Protein AF-A0AA42R473-F1 (afdb_monomer_lite)

Sequence (183 aa):
MSEVTDLVVIEKQNAMAVFTTKEQLDPIIEAIEKEARSLVPDVSTRKGRDAIASMAHKVARSKTYIDNAGKDLVAELKALPKQIDESRRIVRERLDALKDEVRKPLTDWENAESARKEALQQRLADLRSLADVIDGVGSYLPSVEIQQRIESAKAVALDESWQELAAEAGVAKDTTIQQLEAA

Radius of gyration: 46.79 Å; chains: 1; bounding box: 92×30×109 Å

Foldseek 3Di:
DDPPLAQDDDDLVCLVVCVVDPVNVVVVVVSLVVVLVVDDFDPVDPVRVVVNVVSVVNSVVNVVNNVVSNVVNVVVVVVVVVVVVVVVVVVVVVVVVVVCVVCVVVVVVVVVVVVLVVVLVVVLVVLLCLLVQADPVGDGHDLVSLVVSLVVLVPDDLDCSSPPCSVVSVVSSVVSNVSSVVD

Structure (mmCIF, N/CA/C/O backbone):
data_AF-A0AA42R473-F1
#
_entry.id   AF-A0AA42R473-F1
#
loop_
_atom_site.group_PDB
_atom_site.id
_atom_site.type_symbol
_atom_site.label_atom_id
_atom_site.label_alt_id
_atom_site.label_comp_id
_atom_site.label_asym_id
_atom_site.label_entity_id
_atom_site.label_seq_id
_atom_site.pdbx_PDB_ins_code
_atom_site.Cartn_x
_atom_site.Cartn_y
_atom_site.Cartn_z
_atom_site.occupancy
_atom_site.B_iso_or_equiv
_atom_site.auth_seq_id
_atom_site.auth_comp_id
_atom_site.auth_asym_id
_atom_site.auth_atom_id
_atom_site.pdbx_PDB_model_num
ATOM 1 N N . MET A 1 1 ? -47.453 -1.064 26.140 1.00 30.31 1 MET A N 1
ATOM 2 C CA . MET A 1 1 ? -46.510 -0.088 26.721 1.00 30.31 1 MET A CA 1
ATOM 3 C C . MET A 1 1 ? -45.695 -0.838 27.756 1.00 30.31 1 MET A C 1
ATOM 5 O O . MET A 1 1 ? -46.291 -1.320 28.707 1.00 30.31 1 MET A O 1
ATOM 9 N N . SER A 1 2 ? -44.409 -1.094 27.503 1.00 34.41 2 SER A N 1
ATOM 10 C CA . SER A 1 2 ? -43.566 -1.857 28.430 1.00 34.41 2 SER A CA 1
ATOM 11 C C . SER A 1 2 ? -43.251 -0.988 29.643 1.00 34.41 2 SER A C 1
ATOM 13 O O . SER A 1 2 ? -42.570 0.027 29.506 1.00 34.41 2 SER A O 1
ATOM 15 N N . GLU A 1 3 ? -43.770 -1.361 30.808 1.00 36.38 3 GLU A N 1
ATOM 16 C CA . GLU A 1 3 ? -43.361 -0.759 32.073 1.00 36.38 3 GLU A CA 1
ATOM 17 C C . GLU A 1 3 ? -41.851 -0.950 32.240 1.00 36.38 3 GLU A C 1
ATOM 19 O O . GLU A 1 3 ? -41.345 -2.073 32.294 1.00 36.38 3 GLU A O 1
ATOM 24 N N . VAL A 1 4 ? -41.120 0.160 32.274 1.00 41.47 4 VAL A N 1
ATOM 25 C CA . VAL A 1 4 ? -39.695 0.187 32.596 1.00 41.47 4 VAL A CA 1
ATOM 26 C C . VAL A 1 4 ? -39.580 -0.121 34.091 1.00 41.47 4 VAL A C 1
ATOM 28 O O . VAL A 1 4 ? -39.718 0.758 34.932 1.00 41.47 4 VAL A O 1
ATOM 31 N N . THR A 1 5 ? -39.422 -1.401 34.437 1.00 50.25 5 THR A N 1
ATOM 32 C CA . THR A 1 5 ? -39.318 -1.888 35.830 1.00 50.25 5 THR A CA 1
ATOM 33 C C . THR A 1 5 ? -37.896 -1.832 36.401 1.00 50.25 5 THR A C 1
ATOM 35 O O . THR A 1 5 ? -37.638 -2.436 37.444 1.00 50.25 5 THR A O 1
ATOM 38 N N . ASP A 1 6 ? -36.967 -1.170 35.715 1.00 53.03 6 ASP A N 1
ATOM 39 C CA . ASP A 1 6 ? -35.578 -1.027 36.152 1.00 53.03 6 ASP A CA 1
ATOM 40 C C . ASP A 1 6 ? -35.387 0.347 36.806 1.00 53.03 6 ASP A C 1
ATOM 42 O O . ASP A 1 6 ? -35.944 1.346 36.355 1.00 53.03 6 ASP A O 1
ATOM 46 N N . LEU A 1 7 ? -34.636 0.390 37.911 1.00 58.44 7 LEU A N 1
ATOM 47 C CA . LEU A 1 7 ? -34.493 1.598 38.732 1.00 58.44 7 LEU A CA 1
ATOM 48 C C . LEU A 1 7 ? -33.715 2.713 38.017 1.00 58.44 7 LEU A C 1
ATOM 50 O O . LEU A 1 7 ? -33.806 3.868 38.422 1.00 58.44 7 LEU A O 1
ATOM 54 N N . VAL A 1 8 ? -32.962 2.373 36.965 1.00 58.12 8 VAL A N 1
ATOM 55 C CA . VAL A 1 8 ? -32.150 3.294 36.162 1.00 58.12 8 VAL A CA 1
ATOM 56 C C . VAL A 1 8 ? -32.064 2.791 34.718 1.00 58.12 8 VAL A C 1
ATOM 58 O O . VAL A 1 8 ? -31.976 1.586 34.484 1.00 58.12 8 VAL A O 1
ATOM 61 N N . VAL A 1 9 ? -32.036 3.720 33.758 1.00 67.88 9 VAL A N 1
ATOM 62 C CA . VAL A 1 9 ? -31.758 3.466 32.336 1.00 67.88 9 VAL A CA 1
ATOM 63 C C . VAL A 1 9 ? -30.476 4.209 31.954 1.00 67.88 9 VAL A C 1
ATOM 65 O O . VAL A 1 9 ? -30.372 5.413 32.176 1.00 67.88 9 VAL A O 1
ATOM 68 N N . ILE A 1 10 ? -29.503 3.500 31.377 1.00 65.94 10 ILE A N 1
ATOM 69 C CA . ILE A 1 10 ? -28.278 4.084 30.822 1.00 65.94 10 ILE A CA 1
ATOM 70 C C . ILE A 1 10 ? -28.468 4.117 29.311 1.00 65.94 10 ILE A C 1
ATOM 72 O O . ILE A 1 10 ? -28.401 3.093 28.633 1.00 65.94 10 ILE A O 1
ATOM 76 N N . GLU A 1 11 ? -28.732 5.303 28.771 1.00 71.50 11 GLU A N 1
ATOM 77 C CA . GLU A 1 11 ? -28.822 5.475 27.325 1.00 71.50 11 GLU A CA 1
ATOM 78 C C . GLU A 1 11 ? -27.451 5.283 26.670 1.00 71.50 11 GLU A C 1
ATOM 80 O O . GLU A 1 11 ? -26.432 5.778 27.154 1.00 71.50 11 GLU A O 1
ATOM 85 N N . LYS A 1 12 ? -27.432 4.613 25.515 1.00 63.88 12 LYS A N 1
ATOM 86 C CA . LYS A 1 12 ? -26.208 4.252 24.783 1.00 63.88 12 LYS A CA 1
ATOM 87 C C . LYS A 1 12 ? -25.294 5.450 24.486 1.00 63.88 12 LYS A C 1
ATOM 89 O O . LYS A 1 12 ? -24.077 5.334 24.568 1.00 63.88 12 LYS A O 1
ATOM 94 N N . GLN A 1 13 ? -25.888 6.608 24.202 1.00 65.94 13 GLN A N 1
ATOM 95 C CA . GLN A 1 13 ? -25.185 7.871 23.945 1.00 65.94 13 GLN A CA 1
ATOM 96 C C . GLN A 1 13 ? -24.449 8.440 25.171 1.00 65.94 13 GLN A C 1
ATOM 98 O O . GLN A 1 13 ? -23.452 9.137 25.012 1.00 65.94 13 GLN A O 1
ATOM 103 N N . ASN A 1 14 ? -24.892 8.089 26.382 1.00 76.12 14 ASN A N 1
ATOM 104 C CA . ASN A 1 14 ? -24.312 8.551 27.646 1.00 76.12 14 ASN A CA 1
ATOM 105 C C . ASN A 1 14 ? -23.454 7.473 28.326 1.00 76.12 14 ASN A C 1
ATOM 107 O O . ASN A 1 14 ? -22.696 7.784 29.242 1.00 76.12 14 ASN A O 1
ATOM 111 N N . ALA A 1 15 ? -23.535 6.218 27.865 1.00 77.06 15 ALA A N 1
ATOM 112 C CA . ALA A 1 15 ? -22.838 5.078 28.457 1.00 77.06 15 ALA A CA 1
ATOM 113 C C . ALA A 1 15 ? -21.325 5.310 28.579 1.00 77.06 15 ALA A C 1
ATOM 115 O O . ALA A 1 15 ? -20.751 5.006 29.619 1.00 77.06 15 ALA A O 1
ATOM 116 N N . MET A 1 16 ? -20.685 5.904 27.563 1.00 83.06 16 MET A N 1
ATOM 117 C CA . MET A 1 16 ? -19.256 6.228 27.630 1.00 83.06 16 MET A CA 1
ATOM 118 C C . MET A 1 16 ? -18.935 7.096 28.844 1.00 83.06 16 MET A C 1
ATOM 120 O O . MET A 1 16 ? -18.121 6.706 29.670 1.00 83.06 16 MET A O 1
ATOM 124 N N . ALA A 1 17 ? -19.612 8.236 28.974 1.00 82.94 17 ALA A N 1
ATOM 125 C CA . ALA A 1 17 ? -19.354 9.190 30.043 1.00 82.94 17 ALA A CA 1
ATOM 126 C C . ALA A 1 17 ? -19.642 8.582 31.430 1.00 82.94 17 ALA A C 1
ATOM 128 O O . ALA A 1 17 ? -18.840 8.748 32.351 1.00 82.94 17 ALA A O 1
ATOM 129 N N . VAL A 1 18 ? -20.714 7.784 31.538 1.00 83.88 18 VAL A N 1
ATOM 130 C CA . VAL A 1 18 ? -21.083 7.065 32.768 1.00 83.88 18 VAL A CA 1
ATOM 131 C C . VAL A 1 18 ? -19.991 6.088 33.210 1.00 83.88 18 VAL A C 1
ATOM 133 O O . VAL A 1 18 ? -19.689 6.013 34.397 1.00 83.88 18 VAL A O 1
ATOM 136 N N . PHE A 1 19 ? -19.370 5.349 32.285 1.00 86.50 19 PHE A N 1
ATOM 137 C CA . PHE A 1 19 ? -18.346 4.354 32.629 1.00 86.50 19 PHE A CA 1
ATOM 138 C C . PHE A 1 19 ? -16.914 4.905 32.671 1.00 86.50 19 PHE A C 1
ATOM 140 O O . PHE A 1 19 ? -16.032 4.239 33.216 1.00 86.50 19 PHE A O 1
ATOM 147 N N . THR A 1 20 ? -16.655 6.100 32.134 1.00 83.69 20 THR A N 1
ATOM 148 C CA . THR A 1 20 ? -15.323 6.732 32.180 1.00 83.69 20 THR A CA 1
ATOM 149 C C . THR A 1 20 ? -15.152 7.720 33.331 1.00 83.69 20 THR A C 1
ATOM 151 O O . THR A 1 20 ? -14.017 8.011 33.706 1.00 83.69 20 THR A O 1
ATOM 154 N N . THR A 1 21 ? -16.247 8.217 33.910 1.00 81.31 21 THR A N 1
ATOM 155 C CA . THR A 1 21 ? -16.218 9.260 34.941 1.00 81.31 21 THR A CA 1
ATOM 156 C C . THR A 1 21 ? -16.916 8.773 36.208 1.00 81.31 21 THR A C 1
ATOM 158 O O . THR A 1 21 ? -18.132 8.590 36.222 1.00 81.31 21 THR A O 1
ATOM 161 N N . LYS A 1 22 ? -16.166 8.615 37.310 1.00 70.19 22 LYS A N 1
ATOM 162 C CA . LYS A 1 22 ? -16.734 8.199 38.612 1.00 70.19 22 LYS A CA 1
ATOM 163 C C . LYS A 1 22 ? -17.895 9.090 39.066 1.00 70.19 22 LYS A C 1
ATOM 165 O O . LYS A 1 22 ? -18.910 8.582 39.523 1.00 70.19 22 LYS A O 1
ATOM 170 N N . GLU A 1 23 ? -17.781 10.393 38.823 1.00 77.56 23 GLU A N 1
ATOM 171 C CA . GLU A 1 23 ? -18.780 11.413 39.178 1.00 77.56 23 GLU A CA 1
ATOM 172 C C . GLU A 1 23 ? -20.150 11.200 38.510 1.00 77.56 23 GLU A C 1
ATOM 174 O O . GLU A 1 23 ? -21.134 11.788 38.947 1.00 77.56 23 GLU A O 1
ATOM 179 N N . GLN A 1 24 ? -20.238 10.372 37.462 1.00 81.25 24 GLN A N 1
ATOM 180 C CA . GLN A 1 24 ? -21.496 10.053 36.780 1.00 81.25 24 GLN A CA 1
ATOM 181 C C . GLN A 1 24 ? -22.066 8.682 37.162 1.00 81.25 24 GLN A C 1
ATOM 183 O O . GLN A 1 24 ? -23.281 8.493 37.099 1.00 81.25 24 GLN A O 1
ATOM 188 N N . LEU A 1 25 ? -21.220 7.739 37.584 1.00 85.00 25 LEU A N 1
ATOM 189 C CA . LEU A 1 25 ? -21.660 6.420 38.040 1.00 85.00 25 LEU A CA 1
ATOM 190 C C . LEU A 1 25 ? -22.152 6.450 39.491 1.00 85.00 25 LEU A C 1
ATOM 192 O O . LEU A 1 25 ? -23.160 5.816 39.808 1.00 85.00 25 LEU A O 1
ATOM 196 N N . ASP A 1 26 ? -21.471 7.199 40.359 1.00 87.12 26 ASP A N 1
ATOM 197 C CA . ASP A 1 26 ? -21.803 7.257 41.784 1.00 87.12 26 ASP A CA 1
ATOM 198 C C . ASP A 1 26 ? -23.246 7.755 42.026 1.00 87.12 26 ASP A C 1
ATOM 200 O O . ASP A 1 26 ? -23.982 7.058 42.725 1.00 87.12 26 ASP A O 1
ATOM 204 N N . PRO A 1 27 ? -23.754 8.825 41.371 1.00 88.69 27 PRO A N 1
ATOM 205 C CA . PRO A 1 27 ? -25.148 9.258 41.537 1.00 88.69 27 PRO A CA 1
ATOM 206 C C . PRO A 1 27 ? -26.189 8.216 41.102 1.00 88.69 27 PRO A C 1
ATOM 208 O O . PRO A 1 27 ? -27.280 8.139 41.671 1.00 88.69 27 PRO A O 1
ATOM 211 N N . ILE A 1 28 ? -25.865 7.399 40.092 1.00 88.12 28 ILE A N 1
ATOM 212 C CA . ILE A 1 28 ? -26.722 6.300 39.622 1.00 88.12 28 ILE A CA 1
ATOM 213 C C . ILE A 1 28 ? -26.824 5.218 40.701 1.00 88.12 28 ILE A C 1
ATOM 215 O O . ILE A 1 28 ? -27.921 4.746 41.012 1.00 88.12 28 ILE A O 1
ATOM 219 N N . ILE A 1 29 ? -25.687 4.839 41.288 1.00 90.69 29 ILE A N 1
ATOM 220 C CA . ILE A 1 29 ? -25.635 3.859 42.375 1.00 90.69 29 ILE A CA 1
ATOM 221 C C . ILE A 1 29 ? -26.350 4.416 43.611 1.00 90.69 29 ILE A C 1
ATOM 223 O O . ILE A 1 29 ? -27.202 3.732 44.176 1.00 90.69 29 ILE A O 1
ATOM 227 N N . GLU A 1 30 ? -26.082 5.666 43.988 1.00 91.81 30 GLU A N 1
ATOM 228 C CA . GLU A 1 30 ? -26.717 6.339 45.124 1.00 91.81 30 GLU A CA 1
ATOM 229 C C . GLU A 1 30 ? -28.243 6.397 44.993 1.00 91.81 30 GLU A C 1
ATOM 231 O O . GLU A 1 30 ? -28.950 6.181 45.978 1.00 91.81 30 GLU A O 1
ATOM 236 N N . ALA A 1 31 ? -28.778 6.632 43.791 1.00 89.94 31 ALA A N 1
ATOM 237 C CA . ALA A 1 31 ? -30.219 6.605 43.550 1.00 89.94 31 ALA A CA 1
ATOM 238 C C . ALA A 1 31 ? -30.821 5.211 43.809 1.00 89.94 31 ALA A C 1
ATOM 240 O O . ALA A 1 31 ? -31.854 5.100 44.475 1.00 89.94 31 ALA A O 1
ATOM 241 N N . ILE A 1 32 ? -30.151 4.148 43.345 1.00 91.25 32 ILE A N 1
ATOM 242 C CA . ILE A 1 32 ? -30.561 2.756 43.592 1.00 91.25 32 ILE A CA 1
ATOM 243 C C . ILE A 1 32 ? -30.486 2.436 45.087 1.00 91.25 32 ILE A C 1
ATOM 245 O O . ILE A 1 32 ? -31.412 1.841 45.639 1.00 91.25 32 ILE A O 1
ATOM 249 N N . GLU A 1 33 ? -29.408 2.840 45.760 1.00 93.44 33 GLU A N 1
ATOM 250 C CA . GLU A 1 33 ? -29.245 2.637 47.199 1.00 93.44 33 GLU A CA 1
ATOM 251 C C . GLU A 1 33 ? -30.314 3.372 48.006 1.00 93.44 33 GLU A C 1
ATOM 253 O O . GLU A 1 33 ? -30.878 2.803 48.941 1.00 93.44 33 GLU A O 1
ATOM 258 N N . LYS A 1 34 ? -30.605 4.626 47.649 1.00 94.00 34 LYS A N 1
ATOM 259 C CA . LYS A 1 34 ? -31.622 5.446 48.307 1.00 94.00 34 LYS A CA 1
ATOM 260 C C . LYS A 1 34 ? -33.003 4.813 48.182 1.00 94.00 34 LYS A C 1
ATOM 262 O O . LYS A 1 34 ? -33.711 4.724 49.182 1.00 94.00 34 LYS A O 1
ATOM 267 N N . GLU A 1 35 ? -33.365 4.344 46.992 1.00 90.75 35 GLU A N 1
ATOM 268 C CA . GLU A 1 35 ? -34.638 3.658 46.765 1.00 90.75 35 GLU A CA 1
ATOM 269 C C . GLU A 1 35 ? -34.702 2.315 47.506 1.00 90.75 35 GLU A C 1
ATOM 271 O O . GLU A 1 35 ? -35.701 1.998 48.143 1.00 90.75 35 GLU A O 1
ATOM 276 N N . ALA A 1 36 ? -33.619 1.534 47.502 1.00 92.75 36 ALA A N 1
ATOM 277 C CA . ALA A 1 36 ? -33.581 0.262 48.217 1.00 92.75 36 ALA A CA 1
ATOM 278 C C . ALA A 1 36 ? -33.688 0.441 49.743 1.00 92.75 36 ALA A C 1
ATOM 280 O O . ALA A 1 36 ? -34.363 -0.345 50.410 1.00 92.75 36 ALA A O 1
ATOM 281 N N . ARG A 1 37 ? -33.040 1.476 50.298 1.00 93.62 37 ARG A N 1
ATOM 282 C CA . ARG A 1 37 ? -33.032 1.791 51.739 1.00 93.62 37 ARG A CA 1
ATOM 283 C C . ARG A 1 37 ? -34.293 2.521 52.215 1.00 93.62 37 ARG A C 1
ATOM 285 O O . ARG A 1 37 ? -34.518 2.572 53.420 1.00 93.62 37 ARG A O 1
ATOM 292 N N . SER A 1 38 ? -35.109 3.078 51.315 1.00 93.19 38 SER A N 1
ATOM 293 C CA . SER A 1 38 ? -36.375 3.738 51.675 1.00 93.19 38 SER A CA 1
ATOM 294 C C . SER A 1 38 ? -37.478 2.741 52.056 1.00 93.19 38 SER A C 1
ATOM 296 O O . SER A 1 38 ? -38.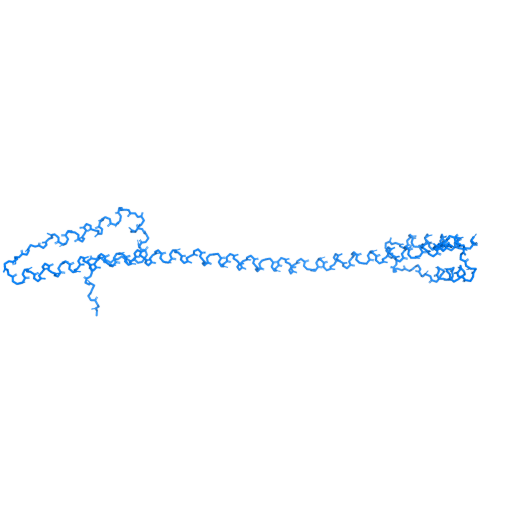456 3.112 52.709 1.00 93.19 38 SER A O 1
ATOM 298 N N . LEU A 1 39 ? -37.317 1.463 51.689 1.00 90.44 39 LEU A N 1
ATOM 299 C CA . LEU A 1 39 ? -38.230 0.396 52.073 1.00 90.44 39 LEU A CA 1
ATOM 300 C C . LEU A 1 39 ? -38.153 0.156 53.589 1.00 90.44 39 LEU A C 1
ATOM 302 O O . LEU A 1 39 ? -37.114 -0.249 54.106 1.00 90.44 39 LEU A O 1
ATOM 306 N N . VAL A 1 40 ? -39.280 0.321 54.289 1.00 92.12 40 VAL A N 1
ATOM 307 C CA . VAL A 1 40 ? -39.447 -0.041 55.709 1.00 92.12 40 VAL A CA 1
ATOM 308 C C . VAL A 1 40 ? -40.428 -1.221 55.812 1.00 92.12 40 VAL A C 1
ATOM 310 O O . VAL A 1 40 ? -41.637 -1.012 55.925 1.00 92.12 40 VAL A O 1
ATOM 313 N N . PRO A 1 41 ? -39.952 -2.473 55.691 1.00 91.06 41 PRO A N 1
ATOM 314 C CA . PRO A 1 41 ? -40.806 -3.653 55.637 1.00 91.06 41 PRO A CA 1
ATOM 315 C C . PRO A 1 41 ? -41.011 -4.289 57.019 1.00 91.06 41 PRO A C 1
ATOM 317 O O . PRO A 1 41 ? -40.110 -4.312 57.854 1.00 91.06 41 PRO A O 1
ATOM 320 N N . ASP A 1 42 ? -42.176 -4.904 57.228 1.00 93.31 42 ASP A N 1
ATOM 321 C CA . ASP A 1 42 ? -42.449 -5.735 58.406 1.00 93.31 42 ASP A CA 1
ATOM 322 C C . ASP A 1 42 ? -42.185 -7.219 58.109 1.00 93.31 42 ASP A C 1
ATOM 324 O O . ASP A 1 42 ? -43.010 -7.915 57.505 1.00 93.31 42 ASP A O 1
ATOM 328 N N . VAL A 1 43 ? -41.034 -7.714 58.568 1.00 94.50 43 VAL A N 1
ATOM 329 C CA . VAL A 1 43 ? -40.579 -9.102 58.374 1.00 94.50 43 VAL A CA 1
ATOM 330 C C . VAL A 1 43 ? -41.473 -10.152 59.041 1.00 94.50 43 VAL A C 1
ATOM 332 O O . VAL A 1 43 ? -41.433 -11.323 58.644 1.00 94.50 43 VAL A O 1
ATOM 335 N N . SER A 1 44 ? -42.295 -9.765 60.022 1.00 95.44 44 SER A N 1
ATOM 336 C CA . SER A 1 44 ? -43.229 -10.684 60.680 1.00 95.44 44 SER A CA 1
ATOM 337 C C . SER A 1 44 ? -44.366 -11.097 59.735 1.00 95.44 44 SER A C 1
ATOM 339 O O . SER A 1 44 ? -44.860 -12.228 59.791 1.00 95.44 44 SER A O 1
ATOM 341 N N . THR A 1 45 ? -44.700 -10.245 58.761 1.00 96.69 45 THR A N 1
ATOM 342 C CA . THR A 1 45 ? -45.756 -10.498 57.776 1.00 96.69 45 THR A CA 1
ATOM 343 C C . THR A 1 45 ? -45.217 -11.124 56.492 1.00 96.69 45 THR A C 1
ATOM 345 O O . THR A 1 45 ? -44.105 -10.845 56.041 1.00 96.69 45 THR A O 1
ATOM 348 N N . ARG A 1 46 ? -46.040 -11.948 55.833 1.00 96.06 46 ARG A N 1
ATOM 349 C CA . ARG A 1 46 ? -45.721 -12.472 54.494 1.00 96.06 46 ARG A CA 1
ATOM 350 C C . ARG A 1 46 ? -45.520 -11.340 53.482 1.00 96.06 46 ARG A C 1
ATOM 352 O O . ARG A 1 46 ? -44.532 -11.342 52.762 1.00 96.06 46 ARG A O 1
ATOM 359 N N . LYS A 1 47 ? -46.405 -10.339 53.503 1.00 94.25 47 LYS A N 1
ATOM 360 C CA . LYS A 1 47 ? -46.346 -9.176 52.609 1.00 94.25 47 LYS A CA 1
ATOM 361 C C . LYS A 1 47 ? -45.030 -8.398 52.746 1.00 94.25 47 LYS A C 1
ATOM 363 O O . LYS A 1 47 ? -44.464 -8.000 51.734 1.00 94.25 47 LYS A O 1
ATOM 368 N N . GLY A 1 48 ? -44.528 -8.197 53.968 1.00 95.50 48 GLY A N 1
ATOM 369 C CA . GLY A 1 48 ? -43.251 -7.512 54.185 1.00 95.50 48 GLY A CA 1
ATOM 370 C C . GLY A 1 48 ? -42.047 -8.321 53.699 1.00 95.50 48 GLY A C 1
ATOM 371 O O . GLY A 1 48 ? -41.157 -7.754 53.069 1.00 95.50 48 GLY A O 1
ATOM 372 N N . ARG A 1 49 ? -42.044 -9.650 53.886 1.00 96.88 49 ARG A N 1
ATOM 373 C CA . ARG A 1 49 ? -41.004 -10.528 53.313 1.00 96.88 49 ARG A CA 1
ATOM 374 C C . ARG A 1 49 ? -41.017 -10.531 51.781 1.00 96.88 49 ARG A C 1
ATOM 376 O O . ARG A 1 49 ? -39.955 -10.433 51.171 1.00 96.88 49 ARG A O 1
ATOM 383 N N . ASP A 1 50 ? -42.201 -10.565 51.170 1.00 96.06 50 ASP A N 1
ATOM 384 C CA . ASP A 1 50 ? -42.354 -10.499 49.710 1.00 96.06 50 ASP A CA 1
ATOM 385 C C . ASP A 1 50 ? -41.860 -9.147 49.154 1.00 96.06 50 ASP A C 1
ATOM 387 O O . ASP A 1 50 ? -41.203 -9.099 48.111 1.00 96.06 50 ASP A O 1
ATOM 391 N N . ALA A 1 51 ? -42.099 -8.043 49.873 1.00 93.81 51 ALA A N 1
ATOM 392 C CA . ALA A 1 51 ? -41.592 -6.721 49.502 1.00 93.81 51 ALA A CA 1
ATOM 393 C C . ALA A 1 51 ? -40.053 -6.645 49.535 1.00 93.81 51 ALA A C 1
ATOM 395 O O . ALA A 1 51 ? -39.454 -6.093 48.610 1.00 93.81 51 ALA A O 1
ATOM 396 N N . ILE A 1 52 ? -39.407 -7.246 50.544 1.00 94.12 52 ILE A N 1
ATOM 397 C CA . ILE A 1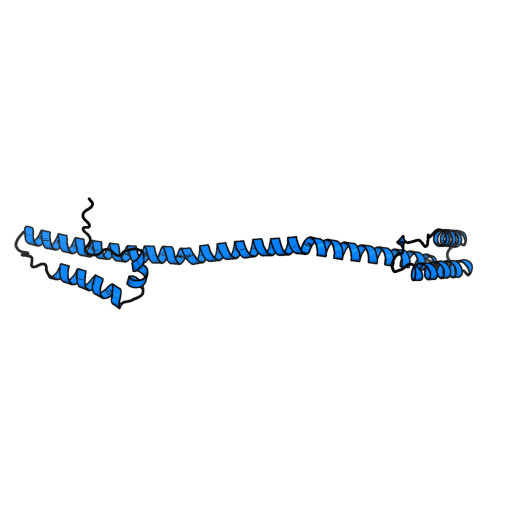 52 ? -37.937 -7.346 50.624 1.00 94.12 52 ILE A CA 1
ATOM 398 C C . ILE A 1 52 ? -37.388 -8.134 49.435 1.00 94.12 52 ILE A C 1
ATOM 400 O O . ILE A 1 52 ? -36.471 -7.668 48.759 1.00 94.12 52 ILE A O 1
ATOM 404 N N . ALA A 1 53 ? -37.962 -9.310 49.160 1.00 94.94 53 ALA A N 1
ATOM 405 C CA . ALA A 1 53 ? -37.532 -10.154 48.049 1.00 94.94 53 ALA A CA 1
ATOM 406 C C . ALA A 1 53 ? -37.657 -9.422 46.702 1.00 94.94 53 ALA A C 1
ATOM 408 O O . ALA A 1 53 ? -36.740 -9.459 45.881 1.00 94.94 53 ALA A O 1
ATOM 409 N N . SER A 1 54 ? -38.762 -8.698 46.502 1.00 93.94 54 SER A N 1
ATOM 410 C CA . SER A 1 54 ? -38.990 -7.888 45.303 1.00 93.94 54 SER A CA 1
ATOM 411 C C . SER A 1 54 ? -37.960 -6.764 45.156 1.00 93.94 54 SER A C 1
ATOM 413 O O . SER A 1 54 ? -37.374 -6.605 44.083 1.00 93.94 54 SER A O 1
ATOM 415 N N . MET A 1 55 ? -37.670 -6.021 46.231 1.00 94.75 55 MET A N 1
ATOM 416 C CA . MET A 1 55 ? -36.667 -4.952 46.194 1.00 94.75 55 MET A CA 1
ATOM 417 C C . MET A 1 55 ? -35.261 -5.497 45.914 1.00 94.75 55 MET A C 1
ATOM 419 O O . MET A 1 55 ? -34.561 -4.978 45.046 1.00 94.75 55 MET A O 1
ATOM 423 N N . ALA A 1 56 ? -34.871 -6.600 46.561 1.00 94.19 56 ALA A N 1
ATOM 424 C CA . ALA A 1 56 ? -33.596 -7.263 46.292 1.00 94.19 56 ALA A CA 1
ATOM 425 C C . ALA A 1 56 ? -33.475 -7.697 44.820 1.00 94.19 56 ALA A C 1
ATOM 427 O O . ALA A 1 56 ? -32.431 -7.505 44.194 1.00 94.19 56 ALA A O 1
ATOM 428 N N . HIS A 1 57 ? -34.557 -8.218 44.235 1.00 94.62 57 HIS A N 1
ATOM 429 C CA . HIS A 1 57 ? -34.586 -8.594 42.825 1.00 94.62 57 HIS A CA 1
ATOM 430 C C . HIS A 1 57 ? -34.462 -7.378 41.889 1.00 94.62 57 HIS A C 1
ATOM 432 O O . HIS A 1 57 ? -33.757 -7.451 40.881 1.00 94.62 57 HIS A O 1
ATOM 438 N N . LYS A 1 58 ? -35.090 -6.240 42.218 1.00 92.12 58 LYS A N 1
ATOM 439 C CA . LYS A 1 58 ? -34.929 -4.982 41.462 1.00 92.12 58 LYS A CA 1
ATOM 440 C C . LYS A 1 58 ? -33.488 -4.469 41.492 1.00 92.12 58 LYS A C 1
ATOM 442 O O . LYS A 1 58 ? -32.958 -4.090 40.446 1.00 92.12 58 LYS A O 1
ATOM 447 N N . VAL A 1 59 ? -32.833 -4.505 42.653 1.00 94.19 59 VAL A N 1
ATOM 448 C CA . VAL A 1 59 ? -31.412 -4.136 42.785 1.00 94.19 59 VAL A CA 1
ATOM 449 C C . VAL A 1 59 ? -30.533 -5.075 41.955 1.00 94.19 59 VAL A C 1
ATOM 451 O O . VAL A 1 59 ? -29.690 -4.614 41.187 1.00 94.19 59 VAL A O 1
ATOM 454 N N . ALA A 1 60 ? -30.766 -6.389 42.039 1.00 94.12 60 ALA A N 1
ATOM 455 C CA . ALA A 1 60 ? -30.017 -7.378 41.265 1.00 94.12 60 ALA A CA 1
ATOM 456 C C . ALA A 1 60 ? -30.156 -7.164 39.749 1.00 94.12 60 ALA A C 1
ATOM 458 O O . ALA A 1 60 ? -29.154 -7.195 39.034 1.00 94.12 60 ALA A O 1
ATOM 459 N N . ARG A 1 61 ? -31.374 -6.891 39.265 1.00 91.56 61 ARG A N 1
ATOM 460 C CA . ARG A 1 61 ? -31.627 -6.548 37.858 1.00 91.56 61 ARG A CA 1
ATOM 461 C C . ARG A 1 61 ? -30.909 -5.273 37.434 1.00 91.56 61 ARG A C 1
ATOM 463 O O . ARG A 1 61 ? -30.250 -5.279 36.401 1.00 91.56 61 ARG A O 1
ATOM 470 N N . SER A 1 62 ? -30.987 -4.222 38.250 1.00 88.81 62 SER A N 1
ATOM 471 C CA . SER A 1 62 ? -30.338 -2.936 37.963 1.00 88.81 62 SER A CA 1
ATOM 472 C C . SER A 1 62 ? -28.817 -3.098 37.862 1.00 88.81 62 SER A C 1
ATOM 474 O O . SER A 1 62 ? -28.209 -2.611 36.915 1.00 88.81 62 SER A O 1
ATOM 476 N N . LYS A 1 63 ? -28.205 -3.889 38.757 1.00 93.00 63 LYS A N 1
ATOM 477 C CA . LYS A 1 63 ? -26.781 -4.256 38.675 1.00 93.00 63 LYS A CA 1
ATOM 478 C C . LYS A 1 63 ? -26.445 -4.954 37.355 1.00 93.00 63 LYS A C 1
ATOM 480 O O . LYS A 1 63 ? -25.493 -4.569 36.686 1.00 93.00 63 LYS A O 1
ATOM 485 N N . THR A 1 64 ? -27.204 -5.990 36.991 1.00 93.38 64 THR A N 1
ATOM 486 C CA . THR A 1 64 ? -26.969 -6.744 35.749 1.00 93.38 64 THR A CA 1
ATOM 487 C C . THR A 1 64 ? -27.130 -5.862 34.514 1.00 93.38 64 THR A C 1
ATOM 489 O O . THR A 1 64 ? -26.349 -5.980 33.577 1.00 93.38 64 THR A O 1
ATOM 492 N N . TYR A 1 65 ? -28.110 -4.960 34.515 1.00 88.62 65 TYR A N 1
ATOM 493 C CA . TYR A 1 65 ? -28.315 -4.012 33.427 1.00 88.62 65 TYR A CA 1
ATOM 494 C C . TYR A 1 65 ? -27.114 -3.067 33.255 1.00 88.62 65 TYR A C 1
ATOM 496 O O . TYR A 1 65 ? -26.599 -2.940 32.146 1.00 88.62 65 TYR A O 1
ATOM 504 N N . ILE A 1 66 ? -26.620 -2.472 34.348 1.00 88.88 66 ILE A N 1
ATOM 505 C CA . ILE A 1 66 ? -25.441 -1.590 34.326 1.00 88.88 66 ILE A CA 1
ATOM 506 C C . ILE A 1 66 ? -24.202 -2.355 33.831 1.00 88.88 66 ILE A C 1
ATOM 508 O O . ILE A 1 66 ? -23.499 -1.881 32.943 1.00 88.88 66 ILE A O 1
ATOM 512 N N . ASP A 1 67 ? -23.952 -3.562 34.345 1.00 91.75 67 ASP A N 1
ATOM 513 C CA . ASP A 1 67 ? -22.818 -4.396 33.914 1.00 91.75 67 ASP A CA 1
ATOM 514 C C . ASP A 1 67 ? -22.880 -4.741 32.415 1.00 91.75 67 ASP A C 1
ATOM 516 O O . ASP A 1 67 ? -21.882 -4.617 31.701 1.00 91.75 67 ASP A O 1
ATOM 520 N N . ASN A 1 68 ? -24.059 -5.113 31.909 1.00 91.12 68 ASN A N 1
ATOM 521 C CA . ASN A 1 68 ? -24.246 -5.407 30.489 1.00 91.12 68 ASN A CA 1
ATOM 522 C C . ASN A 1 68 ? -24.041 -4.164 29.611 1.00 91.12 68 ASN A C 1
ATOM 524 O O . ASN A 1 68 ? -23.357 -4.261 28.597 1.00 91.12 68 ASN A O 1
ATOM 528 N N . ALA A 1 69 ? -24.533 -2.991 30.025 1.00 88.12 69 ALA A N 1
ATOM 529 C CA . ALA A 1 69 ? -24.304 -1.743 29.294 1.00 88.12 69 ALA A CA 1
ATOM 530 C C . ALA A 1 69 ? -22.802 -1.418 29.162 1.00 88.12 69 ALA A C 1
ATOM 532 O O . ALA A 1 69 ? -22.345 -1.002 28.096 1.00 88.12 69 ALA A O 1
ATOM 533 N N . GLY A 1 70 ? -22.015 -1.661 30.217 1.00 90.19 70 GLY A N 1
ATOM 534 C CA . GLY A 1 70 ? -20.559 -1.511 30.175 1.00 90.19 70 GLY A CA 1
ATOM 535 C C . GLY A 1 70 ? -19.878 -2.537 29.260 1.00 90.19 70 GLY A C 1
ATOM 536 O O . GLY A 1 70 ? -18.973 -2.191 28.498 1.00 90.19 70 GLY A O 1
ATOM 537 N N . LYS A 1 71 ? -20.328 -3.798 29.286 1.00 92.44 71 LYS A N 1
ATOM 538 C CA . LYS A 1 71 ? -19.819 -4.857 28.396 1.00 92.44 71 LYS A CA 1
ATOM 539 C C . LYS A 1 71 ? -20.082 -4.556 26.925 1.00 92.44 71 LYS A C 1
ATOM 541 O O . LYS A 1 71 ? -19.162 -4.695 26.119 1.00 92.44 71 LYS A O 1
ATOM 546 N N . ASP A 1 72 ? -21.293 -4.121 26.594 1.00 90.06 72 ASP A N 1
ATOM 547 C CA . ASP A 1 72 ? -21.685 -3.777 25.228 1.00 90.06 72 ASP A CA 1
ATOM 548 C C . ASP A 1 72 ? -20.858 -2.595 24.708 1.00 90.06 72 ASP A C 1
ATOM 550 O O . ASP A 1 72 ? -20.293 -2.667 23.615 1.00 90.06 72 ASP A O 1
ATOM 554 N N . LEU A 1 73 ? -20.671 -1.555 25.532 1.00 90.94 73 LEU A N 1
ATOM 555 C CA . LEU A 1 73 ? -19.799 -0.424 25.209 1.00 90.94 73 LEU A CA 1
ATOM 556 C C . LEU A 1 73 ? -18.362 -0.879 24.902 1.00 90.94 73 LEU A C 1
ATOM 558 O O . LEU A 1 73 ? -17.776 -0.479 23.897 1.00 90.94 73 LEU A O 1
ATOM 562 N N . VAL A 1 74 ? -17.783 -1.737 25.746 1.00 93.19 74 VAL A N 1
ATOM 563 C CA . VAL A 1 74 ? -16.426 -2.264 25.533 1.00 93.19 74 VAL A CA 1
ATOM 564 C C . VAL A 1 74 ? -16.347 -3.120 24.269 1.00 93.19 74 VAL A C 1
ATOM 566 O O . VAL A 1 74 ? -15.340 -3.062 23.563 1.00 93.19 74 VAL A O 1
ATOM 569 N N . ALA A 1 75 ? -17.374 -3.917 23.969 1.00 94.31 75 ALA A N 1
ATOM 570 C CA . ALA A 1 75 ? -17.422 -4.723 22.754 1.00 94.31 75 ALA A CA 1
ATOM 571 C C . ALA A 1 75 ? -17.422 -3.841 21.496 1.00 94.31 75 ALA A C 1
ATOM 573 O O . ALA A 1 75 ? -16.640 -4.090 20.575 1.00 94.31 75 ALA A O 1
ATOM 574 N N . GLU A 1 76 ? -18.222 -2.773 21.487 1.00 90.69 76 GLU A N 1
ATOM 575 C CA . GLU A 1 76 ? -18.252 -1.794 20.396 1.00 90.69 76 GLU A CA 1
ATOM 576 C C . GLU A 1 76 ? -16.909 -1.078 20.241 1.00 90.69 76 GLU A C 1
ATOM 578 O O . GLU A 1 76 ? -16.352 -1.032 19.142 1.00 90.69 76 GLU A O 1
ATOM 583 N N . LEU A 1 77 ? -16.326 -0.607 21.347 1.00 91.50 77 LEU A N 1
ATOM 584 C CA . LEU A 1 77 ? -15.020 0.052 21.328 1.00 91.50 77 LEU A CA 1
ATOM 585 C C . LEU A 1 77 ? -13.908 -0.866 20.826 1.00 91.50 77 LEU A C 1
ATOM 587 O O . LEU A 1 77 ? -13.042 -0.422 20.081 1.00 91.50 77 LEU A O 1
ATOM 591 N N . LYS A 1 78 ? -13.930 -2.151 21.192 1.00 92.75 78 LYS A N 1
ATOM 592 C CA . LYS A 1 78 ? -12.953 -3.139 20.709 1.00 92.75 78 LYS A CA 1
ATOM 593 C C . LYS A 1 78 ? -13.140 -3.490 19.234 1.00 92.75 78 LYS A C 1
ATOM 595 O O . LYS A 1 78 ? -12.175 -3.902 18.592 1.00 92.75 78 LYS A O 1
ATOM 600 N N . ALA A 1 79 ? -14.342 -3.328 18.683 1.00 94.75 79 ALA A N 1
ATOM 601 C CA . ALA A 1 79 ? -14.597 -3.561 17.265 1.00 94.75 79 ALA A CA 1
ATOM 602 C C . ALA A 1 79 ? -14.049 -2.430 16.374 1.00 94.75 79 ALA A C 1
ATOM 604 O O . ALA A 1 79 ? -13.635 -2.698 15.243 1.00 94.75 79 ALA A O 1
ATOM 605 N N . LEU A 1 80 ? -14.002 -1.190 16.878 1.00 93.81 80 LEU A N 1
ATOM 606 C CA . LEU A 1 80 ? -13.565 -0.015 16.115 1.00 93.81 80 LEU A CA 1
ATOM 607 C C . LEU A 1 80 ? -12.122 -0.114 15.578 1.00 93.81 80 LEU A C 1
ATOM 609 O O . LEU A 1 80 ? -11.952 0.107 14.378 1.00 93.81 80 LEU A O 1
ATOM 613 N N . PRO A 1 81 ? -11.090 -0.496 16.364 1.00 95.88 81 PRO A N 1
ATOM 614 C CA . PRO A 1 81 ? -9.723 -0.634 15.857 1.00 95.88 81 PRO A CA 1
ATOM 615 C C . PRO A 1 81 ? -9.617 -1.533 14.626 1.00 95.88 81 PRO A C 1
ATOM 617 O O . PRO A 1 81 ? -8.994 -1.155 13.640 1.00 95.88 81 PRO A O 1
ATOM 620 N N . LYS A 1 82 ? -10.306 -2.683 14.634 1.00 95.94 82 LYS A N 1
ATOM 621 C CA . LYS A 1 82 ? -10.307 -3.614 13.499 1.00 95.94 82 LYS A CA 1
ATOM 622 C C . LYS A 1 82 ? -10.900 -2.977 12.238 1.00 95.94 82 LYS A C 1
ATOM 624 O O . LYS A 1 82 ? -10.371 -3.176 11.149 1.00 95.94 82 LYS A O 1
ATOM 629 N N . GLN A 1 83 ? -11.986 -2.214 12.374 1.00 96.25 83 GLN A N 1
ATOM 630 C CA . GLN A 1 83 ? -12.611 -1.514 11.244 1.00 96.25 83 GLN A CA 1
ATOM 631 C C . GLN A 1 83 ? -11.711 -0.399 10.694 1.00 96.25 83 GLN A C 1
ATOM 633 O O . GLN A 1 83 ? -11.613 -0.215 9.478 1.00 96.25 83 GLN A O 1
ATOM 638 N N . ILE A 1 84 ? -11.027 0.325 11.585 1.00 96.50 84 ILE A N 1
ATOM 639 C CA . ILE A 1 84 ? -10.068 1.370 11.216 1.00 96.50 84 ILE A CA 1
ATOM 640 C C . ILE A 1 84 ? -8.887 0.758 10.460 1.00 96.50 84 ILE A C 1
ATOM 642 O O . ILE A 1 84 ? -8.522 1.260 9.398 1.00 96.50 84 ILE A O 1
ATOM 646 N N . ASP A 1 85 ? -8.309 -0.331 10.963 1.00 97.62 85 ASP A N 1
ATOM 647 C CA . ASP A 1 85 ? -7.169 -0.981 10.317 1.00 97.62 85 ASP A CA 1
ATOM 648 C C . ASP A 1 85 ? -7.522 -1.550 8.945 1.00 97.62 85 ASP A C 1
ATOM 650 O O . ASP A 1 85 ? -6.753 -1.371 7.998 1.00 97.62 85 ASP A O 1
ATOM 654 N N . GLU A 1 86 ? -8.706 -2.144 8.800 1.00 98.06 86 GLU A N 1
ATOM 655 C CA . GLU A 1 86 ? -9.196 -2.602 7.501 1.00 98.06 86 GLU A CA 1
ATOM 656 C C . GLU A 1 86 ? -9.367 -1.435 6.519 1.00 98.06 86 GLU A C 1
ATOM 658 O O . GLU A 1 86 ? -8.895 -1.492 5.384 1.00 98.06 86 GLU A O 1
ATOM 663 N N . SER A 1 87 ? -9.949 -0.322 6.970 1.00 97.25 87 SER A N 1
ATOM 664 C CA . SER A 1 87 ? -10.083 0.885 6.144 1.00 97.25 87 SER A CA 1
ATOM 665 C C . SER A 1 87 ? -8.714 1.432 5.724 1.00 97.25 87 SER A C 1
ATOM 667 O O . SER A 1 87 ? -8.500 1.764 4.558 1.00 97.25 87 SER A O 1
ATOM 669 N N . ARG A 1 88 ? -7.746 1.473 6.649 1.00 98.25 88 ARG A N 1
ATOM 670 C CA . ARG A 1 88 ? -6.366 1.899 6.365 1.00 98.25 88 ARG A CA 1
ATOM 671 C C . ARG A 1 88 ? -5.664 0.972 5.376 1.00 98.25 88 ARG A C 1
ATOM 673 O O . ARG A 1 88 ? -4.887 1.453 4.553 1.00 98.25 88 ARG A O 1
ATOM 680 N N . ARG A 1 89 ? -5.909 -0.339 5.458 1.00 98.44 89 ARG A N 1
ATOM 681 C CA . ARG A 1 89 ? -5.393 -1.331 4.507 1.00 98.44 89 ARG A CA 1
ATOM 682 C C . ARG A 1 89 ? -5.937 -1.065 3.105 1.00 98.44 89 ARG A C 1
ATOM 684 O O . ARG A 1 89 ? -5.143 -0.920 2.182 1.00 98.44 89 ARG A O 1
ATOM 691 N N . ILE A 1 90 ? -7.255 -0.897 2.972 1.00 98.00 90 ILE A N 1
ATOM 692 C CA . ILE A 1 90 ? -7.918 -0.607 1.690 1.00 98.00 90 ILE A CA 1
ATOM 693 C C . ILE A 1 90 ? -7.373 0.679 1.062 1.00 98.00 90 ILE A C 1
ATOM 695 O O . ILE A 1 90 ? -7.091 0.703 -0.135 1.00 98.00 90 ILE A O 1
ATOM 699 N N . VAL A 1 91 ? -7.205 1.743 1.855 1.00 98.19 91 VAL A N 1
ATOM 700 C CA . VAL A 1 91 ? -6.634 3.009 1.369 1.00 98.19 91 VAL A CA 1
ATOM 701 C C . VAL A 1 91 ? -5.229 2.789 0.816 1.00 98.19 91 VAL A C 1
ATOM 703 O O . VAL A 1 91 ? -4.942 3.229 -0.293 1.00 98.19 91 VAL A O 1
ATOM 706 N N . ARG A 1 92 ? -4.368 2.086 1.559 1.00 98.31 92 ARG A N 1
ATOM 707 C CA . ARG A 1 92 ? -2.992 1.808 1.132 1.00 98.31 92 ARG A CA 1
ATOM 708 C C . ARG A 1 92 ? -2.962 1.049 -0.189 1.00 98.31 92 ARG A C 1
ATOM 710 O O . ARG A 1 92 ? -2.356 1.524 -1.136 1.00 98.31 92 ARG A O 1
ATOM 717 N N . GLU A 1 93 ? -3.677 -0.070 -0.265 1.00 98.44 93 GLU A N 1
ATOM 718 C CA . GLU A 1 93 ? -3.689 -0.925 -1.456 1.00 98.44 93 GLU A CA 1
ATOM 719 C C . GLU A 1 93 ? -4.208 -0.184 -2.689 1.00 98.44 93 GLU A C 1
ATOM 721 O O . GLU A 1 93 ? -3.604 -0.261 -3.756 1.00 98.44 93 GLU A O 1
ATOM 726 N N . ARG A 1 94 ? -5.297 0.581 -2.548 1.00 98.38 94 ARG A N 1
ATOM 727 C CA . ARG A 1 94 ? -5.865 1.333 -3.674 1.00 98.38 94 ARG A CA 1
ATOM 728 C C . ARG A 1 94 ? -4.957 2.461 -4.142 1.00 98.38 94 A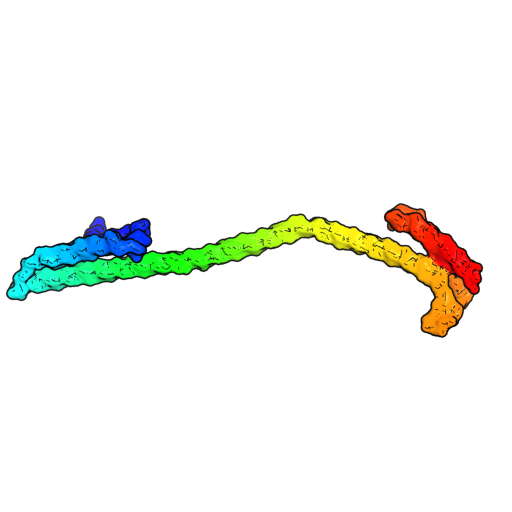RG A C 1
ATOM 730 O O . ARG A 1 94 ? -4.841 2.673 -5.344 1.00 98.38 94 ARG A O 1
ATOM 737 N N . LEU A 1 95 ? -4.345 3.197 -3.215 1.00 98.19 95 LEU A N 1
ATOM 738 C CA . LEU A 1 95 ? -3.478 4.315 -3.578 1.00 98.19 95 LEU A CA 1
ATOM 739 C C . LEU A 1 95 ? -2.119 3.848 -4.105 1.00 98.19 95 LEU A C 1
ATOM 741 O O . LEU A 1 95 ? -1.589 4.497 -5.002 1.00 98.19 95 LEU A O 1
ATOM 745 N N . ASP A 1 96 ? -1.583 2.724 -3.623 1.00 98.56 96 ASP A N 1
ATOM 746 C CA . ASP A 1 96 ? -0.388 2.114 -4.212 1.00 98.56 96 ASP A CA 1
ATOM 747 C C . ASP A 1 96 ? -0.661 1.622 -5.637 1.00 98.56 96 ASP A C 1
ATOM 749 O O . ASP A 1 96 ? 0.091 1.968 -6.545 1.00 98.56 96 ASP A O 1
ATOM 753 N N . ALA A 1 97 ? -1.781 0.928 -5.867 1.00 98.19 97 ALA A N 1
ATOM 754 C CA . ALA A 1 97 ? -2.174 0.513 -7.214 1.00 98.19 97 ALA A CA 1
ATOM 755 C C . ALA A 1 97 ? -2.368 1.713 -8.158 1.00 98.19 97 ALA A C 1
ATOM 757 O O . ALA A 1 97 ? -1.880 1.696 -9.285 1.00 98.19 97 ALA A O 1
ATOM 758 N N . LEU A 1 98 ? -3.026 2.781 -7.689 1.00 97.94 98 LEU A N 1
ATOM 759 C CA . LEU A 1 98 ? -3.218 3.999 -8.478 1.00 97.94 98 LEU A CA 1
ATOM 760 C C . LEU A 1 98 ? -1.887 4.699 -8.786 1.00 97.94 98 LEU A C 1
ATOM 762 O O . LEU A 1 98 ? -1.692 5.185 -9.895 1.00 97.94 98 LEU A O 1
ATOM 766 N N . LYS A 1 99 ? -0.963 4.756 -7.821 1.00 98.00 99 LYS A N 1
ATOM 767 C CA . LYS A 1 99 ? 0.384 5.307 -8.028 1.00 98.00 99 LYS A CA 1
ATOM 768 C C . LYS A 1 99 ? 1.109 4.549 -9.140 1.00 98.00 99 LYS A C 1
ATOM 770 O O . LYS A 1 99 ? 1.687 5.187 -10.020 1.00 98.00 99 LYS A O 1
ATOM 775 N N . ASP A 1 100 ? 1.054 3.221 -9.114 1.00 98.38 100 ASP A N 1
ATOM 776 C CA . ASP A 1 100 ? 1.704 2.377 -10.117 1.00 98.38 100 ASP A CA 1
ATOM 777 C C . ASP A 1 100 ? 1.046 2.543 -11.496 1.00 98.38 100 ASP A C 1
ATOM 779 O O . ASP A 1 100 ? 1.747 2.702 -12.494 1.00 98.38 100 ASP A O 1
ATOM 783 N N . GLU A 1 101 ? -0.287 2.606 -11.557 1.00 98.00 101 GLU A N 1
ATOM 784 C CA . GLU A 1 101 ? -1.041 2.877 -12.789 1.00 98.00 101 GLU A CA 1
ATOM 785 C C . GLU A 1 101 ? -0.672 4.235 -13.398 1.00 98.00 101 GLU A C 1
ATOM 787 O O . GLU A 1 101 ? -0.353 4.320 -14.583 1.00 98.00 101 GLU A O 1
ATOM 792 N N . VAL A 1 102 ? -0.649 5.294 -12.586 1.00 97.94 102 VAL A N 1
ATOM 793 C CA . VAL A 1 102 ? -0.285 6.648 -13.029 1.00 97.94 102 VAL A CA 1
ATOM 794 C C . VAL A 1 102 ? 1.174 6.709 -13.491 1.00 97.94 102 VAL A C 1
ATOM 796 O O . VAL A 1 102 ? 1.488 7.424 -14.442 1.00 97.94 102 VAL A O 1
ATOM 799 N N . ARG A 1 103 ? 2.080 5.959 -12.848 1.00 98.06 103 ARG A N 1
ATOM 800 C CA . ARG A 1 103 ? 3.508 5.927 -13.207 1.00 98.06 103 ARG A CA 1
ATOM 801 C C . ARG A 1 103 ? 3.799 5.053 -14.429 1.00 98.06 103 ARG A C 1
ATOM 803 O O . ARG A 1 103 ? 4.811 5.286 -15.096 1.00 98.06 103 ARG A O 1
ATOM 810 N N . LYS A 1 104 ? 2.927 4.090 -14.739 1.00 98.06 104 LYS A N 1
ATOM 811 C CA . LYS A 1 104 ? 3.126 3.083 -15.788 1.00 98.06 104 LYS A CA 1
ATOM 812 C C . LYS A 1 104 ? 3.492 3.672 -17.158 1.00 98.06 104 LYS A C 1
ATOM 814 O O . LYS A 1 104 ? 4.495 3.218 -17.700 1.00 98.06 104 LYS A O 1
ATOM 819 N N . PRO A 1 105 ? 2.805 4.696 -17.707 1.00 98.06 105 PRO A N 1
ATOM 820 C CA . PRO A 1 105 ? 3.158 5.228 -19.025 1.00 98.06 105 PRO A CA 1
ATOM 821 C C . PRO A 1 105 ? 4.577 5.803 -19.086 1.00 98.06 105 PRO A C 1
ATOM 823 O O . PRO A 1 105 ? 5.268 5.633 -20.086 1.00 98.06 105 PRO A O 1
ATOM 826 N N . LEU A 1 106 ? 5.032 6.452 -18.007 1.00 97.94 106 LEU A N 1
ATOM 827 C CA . LEU A 1 106 ? 6.393 6.982 -17.935 1.00 97.94 106 LEU A CA 1
ATOM 828 C C . LEU A 1 106 ? 7.416 5.848 -17.826 1.00 97.94 106 LEU A C 1
ATOM 830 O O . LEU A 1 106 ? 8.442 5.903 -18.490 1.00 97.94 106 LEU A O 1
ATOM 834 N N . THR A 1 107 ? 7.125 4.803 -17.046 1.00 98.25 107 THR A N 1
ATOM 835 C CA . THR A 1 107 ? 8.001 3.625 -16.943 1.00 98.25 107 THR A CA 1
ATOM 836 C C . THR A 1 107 ? 8.105 2.885 -18.274 1.00 98.25 107 THR A C 1
ATOM 838 O O . THR A 1 107 ? 9.200 2.507 -18.682 1.00 98.25 107 THR A O 1
ATOM 841 N N . ASP A 1 108 ? 6.985 2.708 -18.976 1.00 98.25 108 ASP A N 1
ATOM 842 C CA . ASP A 1 108 ? 6.957 2.056 -20.284 1.00 98.25 108 ASP A CA 1
ATOM 843 C C . ASP A 1 108 ? 7.774 2.870 -21.312 1.00 98.25 108 ASP A C 1
ATOM 845 O O . ASP A 1 108 ? 8.551 2.293 -22.074 1.00 98.25 108 ASP A O 1
ATOM 849 N N . TRP A 1 109 ? 7.682 4.208 -21.284 1.00 98.38 109 TRP A N 1
ATOM 850 C CA . TRP A 1 109 ? 8.511 5.085 -22.119 1.00 98.38 109 TRP A CA 1
ATOM 851 C C . TRP A 1 109 ? 10.001 5.032 -21.747 1.00 98.38 109 TRP A C 1
ATOM 853 O O . TRP A 1 109 ? 10.832 4.885 -22.638 1.00 98.38 109 TRP A O 1
ATOM 863 N N . GLU A 1 110 ? 10.352 5.101 -20.459 1.00 97.81 110 GLU A N 1
ATOM 864 C CA . GLU A 1 110 ? 11.744 5.019 -19.982 1.00 97.81 110 GLU A CA 1
ATOM 865 C C . GLU A 1 110 ? 12.408 3.705 -20.424 1.00 97.81 110 GLU A C 1
ATOM 867 O O . GLU A 1 110 ? 13.536 3.714 -20.919 1.00 97.81 110 GLU A O 1
ATOM 872 N N . ASN A 1 111 ? 11.689 2.584 -20.312 1.00 98.38 111 ASN A N 1
ATOM 873 C CA . ASN A 1 111 ? 12.169 1.273 -20.749 1.00 98.38 111 ASN A CA 1
ATOM 874 C C . ASN A 1 111 ? 12.340 1.203 -22.272 1.00 98.38 111 ASN A C 1
ATOM 876 O O . ASN A 1 111 ? 13.366 0.721 -22.753 1.00 98.38 111 ASN A O 1
ATOM 880 N N . ALA A 1 112 ? 11.355 1.690 -23.033 1.00 97.88 112 ALA A N 1
ATOM 881 C CA . ALA A 1 112 ? 11.432 1.718 -24.492 1.00 97.88 112 ALA A CA 1
ATOM 882 C C . ALA A 1 112 ? 12.593 2.597 -24.980 1.00 97.88 112 ALA A C 1
ATOM 884 O O . ALA A 1 112 ? 13.311 2.221 -25.905 1.00 97.88 112 ALA A O 1
ATOM 885 N N . GLU A 1 113 ? 12.812 3.738 -24.331 1.00 97.81 113 GLU A N 1
ATOM 886 C CA . GLU A 1 113 ? 13.887 4.667 -24.661 1.00 97.81 113 GLU A CA 1
ATOM 887 C C . GLU A 1 113 ? 15.271 4.105 -24.303 1.00 97.81 113 GLU A C 1
ATOM 889 O O . GLU A 1 113 ? 16.211 4.268 -25.083 1.00 97.81 113 GLU A O 1
ATOM 894 N N . SER A 1 114 ? 15.406 3.394 -23.175 1.00 97.88 114 SER A N 1
ATOM 895 C CA . SER A 1 114 ? 16.643 2.666 -22.843 1.00 97.88 114 SER A CA 1
ATOM 896 C C . SER A 1 114 ? 16.937 1.585 -23.880 1.00 97.88 114 SER A C 1
ATOM 898 O O . SER A 1 114 ? 18.027 1.563 -24.447 1.00 97.88 114 SER A O 1
ATOM 900 N N . ALA A 1 115 ? 15.944 0.751 -24.207 1.00 98.00 115 ALA A N 1
ATOM 901 C CA . ALA A 1 115 ? 16.095 -0.315 -25.194 1.00 98.00 115 ALA A CA 1
ATOM 902 C C . ALA A 1 115 ? 16.447 0.231 -26.589 1.00 98.00 115 ALA A C 1
ATOM 904 O O . ALA A 1 115 ? 17.289 -0.337 -27.284 1.00 98.00 115 ALA A O 1
ATOM 905 N N . ARG A 1 116 ? 15.849 1.361 -26.994 1.00 97.75 116 ARG A N 1
ATOM 906 C CA . ARG A 1 116 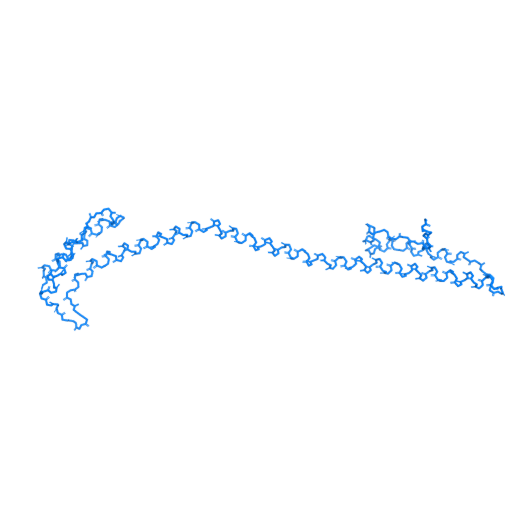? 16.182 2.056 -28.247 1.00 97.75 116 ARG A CA 1
ATOM 907 C C . ARG A 1 116 ? 17.652 2.481 -28.271 1.00 97.75 116 ARG A C 1
ATOM 909 O O . ARG A 1 116 ? 18.346 2.220 -29.253 1.00 97.75 116 ARG A O 1
ATOM 916 N N . LYS A 1 117 ? 18.133 3.116 -27.197 1.00 97.62 117 LYS A N 1
ATOM 917 C CA . LYS A 1 117 ? 19.529 3.569 -27.077 1.00 97.62 117 LYS A CA 1
ATOM 918 C C . LYS A 1 117 ? 20.512 2.408 -27.051 1.00 97.62 117 LYS A C 1
ATOM 920 O O . LYS A 1 117 ? 21.524 2.463 -27.743 1.00 97.62 117 LYS A O 1
ATOM 925 N N . GLU A 1 118 ? 20.209 1.358 -26.296 1.00 98.00 118 GLU A N 1
ATOM 926 C CA . GLU A 1 118 ? 21.021 0.141 -26.244 1.00 98.00 118 GLU A CA 1
ATOM 927 C C . GLU A 1 118 ? 21.117 -0.520 -27.621 1.00 98.00 118 GLU A C 1
ATOM 929 O O . GLU A 1 118 ? 22.215 -0.855 -28.055 1.00 98.00 118 GLU A O 1
ATOM 934 N N . ALA A 1 119 ? 20.008 -0.624 -28.360 1.00 97.56 119 ALA A N 1
ATOM 935 C CA . ALA A 1 119 ? 20.011 -1.167 -29.717 1.00 97.56 119 ALA A CA 1
ATOM 936 C C . ALA A 1 119 ? 20.856 -0.323 -30.688 1.00 97.56 119 ALA A C 1
ATOM 938 O O . ALA A 1 119 ? 21.592 -0.874 -31.507 1.00 97.56 119 ALA A O 1
ATOM 939 N N . LEU A 1 120 ? 20.789 1.010 -30.589 1.00 97.56 120 LEU A N 1
ATOM 940 C CA . LEU A 1 120 ? 21.625 1.914 -31.385 1.00 97.56 120 LEU A CA 1
ATOM 941 C C . LEU A 1 120 ? 23.114 1.762 -31.065 1.00 97.56 120 LEU A C 1
ATOM 943 O O . LEU A 1 120 ? 23.933 1.671 -31.980 1.00 97.56 120 LEU A O 1
ATOM 947 N N . GLN A 1 121 ? 23.457 1.699 -29.779 1.00 97.69 121 GLN A N 1
ATOM 948 C CA . GLN A 1 121 ? 24.832 1.492 -29.329 1.00 97.69 121 GLN A CA 1
ATOM 949 C C . GLN A 1 121 ? 25.361 0.119 -29.748 1.00 97.69 121 GLN A C 1
ATOM 951 O O . GLN A 1 121 ? 26.487 0.025 -30.231 1.00 97.69 121 GLN A O 1
ATOM 956 N N . GLN A 1 122 ? 24.544 -0.932 -29.643 1.00 98.00 122 GLN A N 1
ATOM 957 C CA . GLN A 1 122 ? 24.925 -2.271 -30.083 1.00 98.00 122 GLN A CA 1
ATOM 958 C C . GLN A 1 122 ? 25.162 -2.309 -31.592 1.00 98.00 122 GLN A C 1
ATOM 960 O O . GLN A 1 122 ? 26.198 -2.792 -32.027 1.00 98.00 122 GLN A O 1
ATOM 965 N N . ARG A 1 123 ? 24.275 -1.714 -32.398 1.00 97.25 123 ARG A N 1
ATOM 966 C CA . ARG A 1 123 ? 24.462 -1.626 -33.854 1.00 97.25 123 ARG A CA 1
ATOM 967 C C . ARG A 1 123 ? 25.751 -0.882 -34.225 1.00 97.25 123 ARG A C 1
ATOM 969 O O . ARG A 1 123 ? 26.427 -1.256 -35.182 1.00 97.25 123 ARG A O 1
ATOM 976 N N . LEU A 1 124 ? 26.098 0.172 -33.483 1.00 98.00 124 LEU A N 1
ATOM 977 C CA . LEU A 1 124 ? 27.357 0.898 -33.663 1.00 98.00 124 LEU A CA 1
ATOM 978 C C . LEU A 1 124 ? 28.568 0.033 -33.281 1.00 98.00 124 LEU A C 1
ATOM 980 O O . LEU A 1 124 ? 29.581 0.056 -33.979 1.00 98.00 124 LEU A O 1
ATOM 984 N N . ALA A 1 125 ? 28.469 -0.729 -32.191 1.00 97.75 125 ALA A N 1
ATOM 985 C CA . ALA A 1 125 ? 29.501 -1.668 -31.769 1.00 97.75 125 ALA A CA 1
ATOM 986 C C . ALA A 1 125 ? 29.691 -2.804 -32.786 1.00 97.75 125 ALA A C 1
ATOM 988 O O . ALA A 1 125 ? 30.828 -3.103 -33.137 1.00 97.75 125 ALA A O 1
ATOM 989 N N . ASP A 1 126 ? 28.604 -3.361 -33.322 1.00 96.81 126 ASP A N 1
ATOM 990 C CA . ASP A 1 126 ? 28.624 -4.400 -34.358 1.00 96.81 126 ASP A CA 1
ATOM 991 C C . ASP A 1 126 ? 29.291 -3.893 -35.645 1.00 96.81 126 ASP A C 1
ATOM 993 O O . ASP A 1 126 ? 30.080 -4.595 -36.268 1.00 96.81 126 ASP A O 1
ATOM 997 N N . LEU A 1 127 ? 29.029 -2.641 -36.037 1.00 97.56 127 LEU A N 1
ATOM 998 C CA . LEU A 1 127 ? 29.714 -2.018 -37.173 1.00 97.56 127 LEU A CA 1
ATOM 999 C C . LEU A 1 127 ? 31.224 -1.869 -36.928 1.00 97.56 127 LEU A C 1
ATOM 1001 O O . LEU A 1 127 ? 32.021 -2.044 -37.849 1.00 97.56 127 LEU A O 1
ATOM 1005 N N . ARG A 1 128 ? 31.628 -1.526 -35.701 1.00 97.38 128 ARG A N 1
ATOM 1006 C CA . ARG A 1 128 ? 33.045 -1.401 -35.333 1.00 97.38 128 ARG A CA 1
ATOM 1007 C C . ARG A 1 128 ? 33.741 -2.764 -35.273 1.00 97.38 128 ARG A C 1
ATOM 1009 O O . ARG A 1 128 ? 34.860 -2.871 -35.759 1.00 97.38 128 ARG A O 1
ATOM 1016 N N . SER A 1 129 ? 33.085 -3.801 -34.752 1.00 96.06 129 SER A N 1
ATOM 1017 C CA . SER A 1 129 ? 33.672 -5.145 -34.617 1.00 96.06 129 SER A CA 1
ATOM 1018 C C . SER A 1 129 ? 33.920 -5.843 -35.955 1.00 96.06 129 SER A C 1
ATOM 1020 O O . SER A 1 129 ? 34.745 -6.751 -36.037 1.00 96.06 129 SER A O 1
ATOM 1022 N N . LEU A 1 130 ? 33.288 -5.390 -37.046 1.00 96.38 130 LEU A N 1
ATOM 1023 C CA . LEU A 1 130 ? 33.640 -5.860 -38.389 1.00 96.38 130 LEU A CA 1
ATOM 1024 C C . LEU A 1 130 ? 35.131 -5.667 -38.694 1.00 96.38 130 LEU A C 1
ATOM 1026 O O . LEU A 1 130 ? 35.681 -6.483 -39.427 1.00 96.38 130 LEU A O 1
ATOM 1030 N N . ALA A 1 131 ? 35.786 -4.652 -38.121 1.00 95.62 131 ALA A N 1
ATOM 1031 C CA . ALA A 1 131 ? 37.211 -4.396 -38.320 1.00 95.62 131 ALA A CA 1
ATOM 1032 C C . ALA A 1 131 ? 38.140 -5.420 -37.638 1.00 95.62 131 ALA A C 1
ATOM 1034 O O . ALA A 1 131 ? 39.341 -5.430 -37.911 1.00 95.62 131 ALA A O 1
ATOM 1035 N N . ASP A 1 132 ? 37.612 -6.301 -36.783 1.00 94.00 132 ASP A N 1
ATOM 1036 C CA . ASP A 1 132 ? 38.406 -7.302 -36.071 1.00 94.00 132 ASP A CA 1
ATOM 1037 C C . ASP A 1 132 ? 38.829 -8.437 -37.015 1.00 94.00 132 ASP A C 1
ATOM 1039 O O . ASP A 1 132 ? 38.132 -9.438 -37.178 1.00 94.00 132 ASP A O 1
ATOM 1043 N N . VAL A 1 133 ? 39.993 -8.292 -37.649 1.00 93.62 133 VAL A N 1
ATOM 1044 C CA . VAL A 1 133 ? 40.539 -9.259 -38.624 1.00 93.62 133 VAL A CA 1
ATOM 1045 C C . VAL A 1 133 ? 41.326 -10.415 -38.003 1.00 93.62 133 VAL A C 1
ATOM 1047 O O . VAL A 1 133 ? 41.965 -11.176 -38.728 1.00 93.62 133 VAL A O 1
ATOM 1050 N N . ILE A 1 134 ? 41.303 -10.549 -36.677 1.00 92.81 134 ILE A N 1
ATOM 1051 C CA . ILE A 1 134 ? 42.006 -11.601 -35.938 1.00 92.81 134 ILE A CA 1
ATOM 1052 C C . ILE A 1 134 ? 40.975 -12.511 -35.268 1.00 92.81 134 ILE A C 1
ATOM 1054 O O . ILE A 1 134 ? 40.073 -12.038 -34.579 1.00 92.81 134 ILE A O 1
ATOM 1058 N N . ASP A 1 135 ? 41.112 -13.820 -35.465 1.00 89.31 135 ASP A N 1
ATOM 1059 C CA . ASP A 1 135 ? 40.235 -14.821 -34.865 1.00 89.31 135 ASP A CA 1
ATOM 1060 C C . ASP A 1 135 ? 40.538 -15.085 -33.376 1.00 89.31 135 ASP A C 1
ATOM 1062 O O . ASP A 1 135 ? 41.510 -14.594 -32.796 1.00 89.31 135 ASP A O 1
ATOM 1066 N N . GLY A 1 136 ? 39.708 -15.914 -32.735 1.00 85.75 136 GLY A N 1
ATOM 1067 C CA . GLY A 1 136 ? 39.843 -16.258 -31.314 1.00 85.75 136 GLY A CA 1
ATOM 1068 C C . GLY A 1 136 ? 41.111 -17.039 -30.939 1.00 85.75 136 GLY A C 1
ATOM 1069 O O . GLY A 1 136 ? 41.329 -17.296 -29.756 1.00 85.75 136 GLY A O 1
ATOM 1070 N N . VAL A 1 137 ? 41.940 -17.428 -31.913 1.00 90.88 137 VAL A N 1
ATOM 1071 C CA . VAL A 1 137 ? 43.217 -18.133 -31.712 1.00 90.88 137 VAL A CA 1
ATOM 1072 C C . VAL A 1 137 ? 44.408 -17.252 -32.132 1.00 90.88 137 VAL A C 1
ATOM 1074 O O . VAL A 1 137 ? 45.558 -17.679 -32.044 1.00 90.88 137 VAL A O 1
ATOM 1077 N N . GLY A 1 138 ? 44.164 -15.997 -32.528 1.00 91.62 138 GLY A N 1
ATOM 1078 C CA . GLY A 1 138 ? 45.199 -15.023 -32.874 1.00 91.62 138 GLY A CA 1
ATOM 1079 C C . GLY A 1 138 ? 45.655 -15.065 -34.335 1.00 91.62 138 GLY A C 1
ATOM 1080 O O . GLY A 1 138 ? 46.689 -14.476 -34.653 1.00 91.62 138 GLY A O 1
ATOM 1081 N N . SER A 1 139 ? 44.930 -15.754 -35.219 1.00 92.75 139 SER A N 1
ATOM 1082 C CA . SER A 1 139 ? 45.250 -15.823 -36.651 1.00 92.75 139 SER A CA 1
ATOM 1083 C C . SER A 1 139 ? 44.467 -14.789 -37.452 1.00 92.75 139 SER A C 1
ATOM 1085 O O . SER A 1 139 ? 43.331 -14.465 -37.115 1.00 92.75 139 SER A O 1
ATOM 1087 N N . TYR A 1 140 ? 45.061 -14.286 -38.536 1.00 93.25 140 TYR A N 1
ATOM 1088 C CA . TYR A 1 140 ? 44.343 -13.428 -39.479 1.00 93.25 140 TYR A CA 1
ATOM 1089 C C . TYR A 1 140 ? 43.225 -14.199 -40.179 1.00 93.25 140 TYR A C 1
ATOM 1091 O O . TYR A 1 140 ? 43.410 -15.351 -40.585 1.00 93.25 140 TYR A O 1
ATOM 1099 N N . LEU A 1 141 ? 42.086 -13.536 -40.365 1.00 94.19 141 LEU A N 1
ATOM 1100 C CA . LEU A 1 141 ? 40.967 -14.086 -41.116 1.00 94.19 141 LEU A CA 1
ATOM 1101 C C . LEU A 1 141 ? 41.339 -14.297 -42.593 1.00 94.19 141 LEU A C 1
ATOM 1103 O O . LEU A 1 141 ? 42.117 -13.526 -43.162 1.00 94.19 141 LEU A O 1
ATOM 1107 N N . PRO A 1 142 ? 40.761 -15.308 -43.263 1.00 95.12 142 PRO A N 1
ATOM 1108 C CA . PRO A 1 142 ? 40.950 -15.493 -44.695 1.00 95.12 142 PRO A CA 1
ATOM 1109 C C . PRO A 1 142 ? 40.463 -14.279 -45.496 1.00 95.12 142 PRO A C 1
ATOM 1111 O O . PRO A 1 142 ? 39.434 -13.685 -45.179 1.00 95.12 142 PRO A O 1
ATOM 1114 N N . SER A 1 143 ? 41.131 -13.983 -46.615 1.00 93.69 143 SER A N 1
ATOM 1115 C CA . SER A 1 143 ? 40.782 -12.855 -47.500 1.00 93.69 143 SER A CA 1
ATOM 1116 C C . SER A 1 143 ? 39.306 -12.844 -47.933 1.00 93.69 143 SER A C 1
ATOM 1118 O O . SER A 1 143 ? 38.704 -11.779 -48.035 1.00 93.69 143 SER A O 1
ATOM 1120 N N . VAL A 1 144 ? 38.686 -14.016 -48.117 1.00 95.56 144 VAL A N 1
ATOM 1121 C CA . VAL A 1 144 ? 37.253 -14.127 -48.448 1.00 95.56 144 VAL A CA 1
ATOM 1122 C C . VAL A 1 144 ? 36.361 -13.586 -47.324 1.00 95.56 144 VAL A C 1
ATOM 1124 O O . VAL A 1 144 ? 35.366 -12.925 -47.607 1.00 95.56 144 VAL A O 1
ATOM 1127 N N . GLU A 1 145 ? 36.708 -13.830 -46.060 1.00 95.44 145 GLU A N 1
ATOM 1128 C CA . GLU A 1 145 ? 35.938 -13.339 -44.913 1.00 95.44 145 GLU A CA 1
ATOM 1129 C C . GLU A 1 145 ? 36.142 -11.832 -44.713 1.00 95.44 145 GLU A C 1
ATOM 1131 O O . GLU A 1 145 ? 35.174 -11.105 -44.493 1.00 95.44 145 GLU A O 1
ATOM 1136 N N . ILE A 1 146 ? 37.375 -11.338 -44.880 1.00 95.38 146 ILE A N 1
ATOM 1137 C CA . ILE A 1 146 ? 37.668 -9.895 -44.859 1.00 95.38 146 ILE A CA 1
ATOM 1138 C C . ILE A 1 146 ? 36.855 -9.179 -45.948 1.00 95.38 146 ILE A C 1
ATOM 1140 O O . ILE A 1 146 ? 36.194 -8.177 -45.672 1.00 95.38 146 ILE A O 1
ATOM 1144 N N . GLN A 1 147 ? 36.801 -9.739 -47.161 1.00 96.50 147 GLN A N 1
ATOM 1145 C CA . GLN A 1 147 ? 36.011 -9.184 -48.259 1.00 96.50 147 GLN A CA 1
ATOM 1146 C C . GLN A 1 147 ? 34.505 -9.146 -47.940 1.00 96.50 147 GLN A C 1
ATOM 1148 O O . GLN A 1 147 ? 33.850 -8.135 -48.197 1.00 96.50 147 GLN A O 1
ATOM 1153 N N . GLN A 1 148 ? 33.955 -10.198 -47.323 1.00 96.56 148 GLN A N 1
ATOM 1154 C CA . GLN A 1 148 ? 32.554 -10.222 -46.875 1.00 96.56 148 GLN A CA 1
ATOM 1155 C C . GLN A 1 148 ? 32.261 -9.148 -45.818 1.00 96.56 148 GLN A C 1
ATOM 1157 O O . GLN A 1 148 ? 31.194 -8.527 -45.834 1.00 96.56 148 GLN A O 1
ATOM 1162 N N . ARG A 1 149 ? 33.203 -8.891 -44.906 1.00 97.31 149 ARG A N 1
ATOM 1163 C CA . ARG A 1 149 ? 33.071 -7.831 -43.896 1.00 97.31 149 ARG A CA 1
ATOM 1164 C C . ARG A 1 149 ? 33.143 -6.436 -44.515 1.00 97.31 149 ARG A C 1
ATOM 1166 O O . ARG A 1 149 ? 32.361 -5.577 -44.116 1.00 97.31 149 ARG A O 1
ATOM 1173 N N . ILE A 1 150 ? 33.987 -6.222 -45.531 1.00 96.88 150 ILE A N 1
ATOM 1174 C CA . ILE A 1 150 ? 34.022 -4.969 -46.311 1.00 96.88 150 ILE A CA 1
ATOM 1175 C C . ILE A 1 150 ? 32.668 -4.722 -46.979 1.00 96.88 150 ILE A C 1
ATOM 1177 O O . ILE A 1 150 ? 32.124 -3.620 -46.890 1.00 96.88 150 ILE A O 1
ATOM 1181 N N . GLU A 1 151 ? 32.108 -5.739 -47.637 1.00 97.12 151 GLU A N 1
ATOM 1182 C CA . GLU A 1 151 ? 30.787 -5.650 -48.266 1.00 97.12 151 GLU A CA 1
ATOM 1183 C C . GLU A 1 151 ? 29.695 -5.352 -47.233 1.00 97.12 151 GLU A C 1
ATOM 1185 O O . GLU A 1 151 ? 28.882 -4.450 -47.444 1.00 97.12 151 GLU A O 1
ATOM 1190 N N . SER A 1 152 ? 29.733 -6.031 -46.084 1.00 96.75 152 SER A N 1
ATOM 1191 C CA . SER A 1 152 ? 28.800 -5.811 -44.974 1.00 96.75 152 SER A CA 1
ATOM 1192 C C . SER A 1 152 ? 28.880 -4.379 -44.440 1.00 96.75 152 SER A C 1
ATOM 1194 O O . SER A 1 152 ? 27.852 -3.715 -44.319 1.00 96.75 152 SER A O 1
ATOM 1196 N N . ALA A 1 153 ? 30.089 -3.859 -44.197 1.00 97.12 153 ALA A N 1
ATOM 1197 C CA . ALA A 1 153 ? 30.300 -2.485 -43.745 1.00 97.12 153 ALA A CA 1
ATOM 1198 C C . ALA A 1 153 ? 29.818 -1.467 -44.792 1.00 97.12 153 ALA A C 1
ATOM 1200 O O . ALA A 1 153 ? 29.109 -0.518 -44.453 1.00 97.12 153 ALA A O 1
ATOM 1201 N N . LYS A 1 154 ? 30.124 -1.677 -46.082 1.00 96.38 154 LYS A N 1
ATOM 1202 C CA . LYS A 1 154 ? 29.668 -0.814 -47.190 1.00 96.38 154 LYS A CA 1
ATOM 1203 C C . LYS A 1 154 ? 28.145 -0.804 -47.328 1.00 96.38 154 LYS A C 1
ATOM 1205 O O . LYS 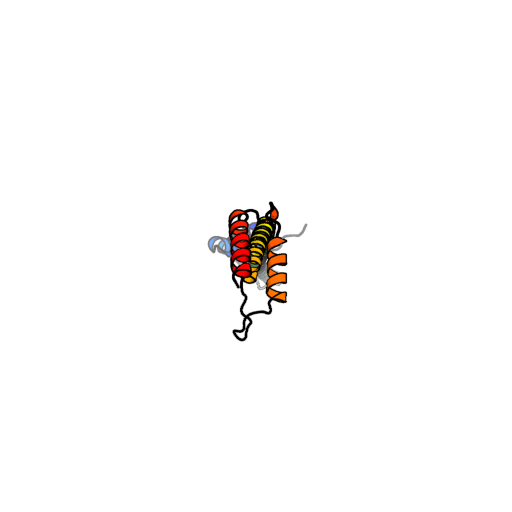A 1 154 ? 27.585 0.263 -47.597 1.00 96.38 154 LYS A O 1
ATOM 1210 N N . ALA A 1 155 ? 27.486 -1.934 -47.082 1.00 96.69 155 ALA A N 1
ATOM 1211 C CA . ALA A 1 155 ? 26.033 -2.075 -47.150 1.00 96.69 155 ALA A CA 1
ATOM 1212 C C . ALA A 1 155 ? 25.277 -1.361 -46.015 1.00 96.69 155 ALA A C 1
ATOM 1214 O O . ALA A 1 155 ? 24.079 -1.112 -46.150 1.00 96.69 155 ALA A O 1
ATOM 1215 N N . VAL A 1 156 ? 25.942 -0.985 -44.916 1.00 96.62 156 VAL A N 1
ATOM 1216 C CA . VAL A 1 156 ? 25.292 -0.256 -43.817 1.00 96.62 156 VAL A CA 1
ATOM 1217 C C . VAL A 1 156 ? 24.796 1.113 -44.291 1.00 96.62 156 VAL A C 1
ATOM 1219 O O . VAL A 1 156 ? 25.592 1.996 -44.610 1.00 96.62 156 VAL A O 1
ATOM 1222 N N . ALA A 1 157 ? 23.480 1.320 -44.310 1.00 95.50 157 ALA A N 1
ATOM 1223 C CA . ALA A 1 157 ? 22.887 2.619 -44.621 1.00 95.50 157 ALA A CA 1
ATOM 1224 C C . ALA A 1 157 ? 23.122 3.615 -43.474 1.00 95.50 157 ALA A C 1
ATOM 1226 O O . ALA A 1 157 ? 22.856 3.297 -42.314 1.00 95.50 157 ALA A O 1
ATOM 1227 N N . LEU A 1 158 ? 23.613 4.813 -43.802 1.00 95.00 158 LEU A N 1
ATOM 1228 C CA . LEU A 1 158 ? 23.755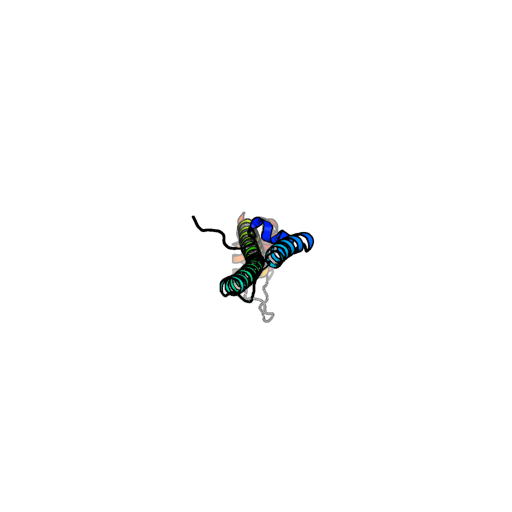 5.946 -42.880 1.00 95.00 158 LEU A CA 1
ATOM 1229 C C . LEU A 1 158 ? 22.543 6.873 -43.030 1.00 95.00 158 LEU A C 1
ATOM 1231 O O . LEU A 1 158 ? 22.651 7.983 -43.546 1.00 95.00 158 LEU A O 1
ATOM 1235 N N . ASP A 1 159 ? 21.372 6.363 -42.663 1.00 94.38 159 ASP A N 1
ATOM 1236 C CA . ASP A 1 159 ? 20.102 7.086 -42.732 1.00 94.38 159 ASP A CA 1
ATOM 1237 C C . ASP A 1 159 ? 19.641 7.568 -41.343 1.00 94.38 159 ASP A C 1
ATOM 1239 O O . ASP A 1 159 ? 20.339 7.427 -40.333 1.00 94.38 159 ASP A O 1
ATOM 1243 N N . GLU A 1 160 ? 18.437 8.140 -41.291 1.00 94.50 160 GLU A N 1
ATOM 1244 C CA . GLU A 1 160 ? 17.825 8.679 -40.071 1.00 94.50 160 GLU A CA 1
ATOM 1245 C C . GLU A 1 160 ? 17.660 7.635 -38.954 1.00 94.50 160 GLU A C 1
ATOM 1247 O O . GLU A 1 160 ? 17.501 8.006 -37.791 1.00 94.50 160 GLU A O 1
ATOM 1252 N N . SER A 1 161 ? 17.754 6.334 -39.262 1.00 95.75 161 SER A N 1
ATOM 1253 C CA . SER A 1 161 ? 17.644 5.278 -38.253 1.00 95.75 161 SER A CA 1
ATOM 1254 C C . SER A 1 161 ? 18.763 5.316 -37.212 1.00 95.75 161 SER A C 1
ATOM 1256 O O . SER A 1 161 ? 18.564 4.769 -36.132 1.00 95.75 161 SER A O 1
ATOM 1258 N N . TRP A 1 162 ? 19.898 5.970 -37.494 1.00 96.69 162 TRP A N 1
ATOM 1259 C CA . TRP A 1 162 ? 21.001 6.151 -36.541 1.00 96.69 162 TRP A CA 1
ATOM 1260 C C . TRP A 1 162 ? 20.776 7.259 -35.515 1.00 96.69 162 TRP A C 1
ATOM 1262 O O . TRP A 1 162 ? 21.467 7.280 -34.497 1.00 96.69 162 TRP A O 1
ATOM 1272 N N . GLN A 1 163 ? 19.809 8.145 -35.763 1.00 96.25 163 GLN A N 1
ATOM 1273 C CA . GLN A 1 163 ? 19.349 9.156 -34.811 1.00 96.25 163 GLN A CA 1
ATOM 1274 C C . GLN A 1 163 ? 20.523 9.937 -34.188 1.00 96.25 163 GLN A C 1
ATOM 1276 O O . GLN A 1 163 ? 21.345 10.499 -34.915 1.00 96.25 163 GLN A O 1
ATOM 1281 N N . GLU A 1 164 ? 20.635 9.968 -32.858 1.00 96.00 164 GLU A N 1
ATOM 1282 C CA . GLU A 1 164 ? 21.695 10.688 -32.148 1.00 96.00 164 GLU A CA 1
ATOM 1283 C C . GLU A 1 164 ? 23.116 10.178 -32.447 1.00 96.00 164 GLU A C 1
ATOM 1285 O O . GLU A 1 164 ? 24.074 10.918 -32.237 1.00 96.00 164 GLU A O 1
ATOM 1290 N N . LEU A 1 165 ? 23.266 8.956 -32.974 1.00 97.56 165 LEU A N 1
ATOM 1291 C CA . LEU A 1 165 ? 24.558 8.358 -33.325 1.00 97.56 165 LEU A CA 1
ATOM 1292 C C . LEU A 1 165 ? 24.901 8.483 -34.814 1.00 97.56 165 LEU A C 1
ATOM 1294 O O . LEU A 1 165 ? 25.891 7.901 -35.247 1.00 97.56 165 LEU A O 1
ATOM 1298 N N . ALA A 1 166 ? 24.139 9.234 -35.619 1.00 97.25 166 ALA A N 1
ATOM 1299 C CA . ALA A 1 166 ? 24.370 9.333 -37.066 1.00 97.25 166 ALA A CA 1
ATOM 1300 C C . ALA A 1 166 ? 25.805 9.762 -37.430 1.00 97.25 166 ALA A C 1
ATOM 1302 O O . ALA A 1 166 ? 26.433 9.159 -38.302 1.00 97.25 166 ALA A O 1
ATOM 1303 N N . ALA A 1 167 ? 26.353 10.758 -36.727 1.00 96.69 167 ALA A N 1
ATOM 1304 C CA . ALA A 1 167 ? 27.727 11.209 -36.944 1.00 96.69 167 ALA A CA 1
ATOM 1305 C C . ALA A 1 167 ? 28.756 10.131 -36.556 1.00 96.69 167 ALA A C 1
ATOM 1307 O O . ALA A 1 167 ? 29.690 9.860 -37.310 1.00 96.69 167 ALA A O 1
ATOM 1308 N N . GLU A 1 168 ? 28.567 9.480 -35.406 1.00 97.50 168 GLU A N 1
ATOM 1309 C CA . GLU A 1 168 ? 29.458 8.417 -34.930 1.00 97.50 168 GLU A CA 1
ATOM 1310 C C . GLU A 1 168 ? 29.423 7.180 -35.828 1.00 97.50 168 GLU A C 1
ATOM 1312 O O . GLU A 1 168 ? 30.462 6.563 -36.057 1.00 97.50 168 GLU A O 1
ATOM 1317 N N . ALA A 1 169 ? 28.250 6.834 -36.358 1.00 97.69 169 ALA A N 1
ATOM 1318 C CA . ALA A 1 169 ? 28.063 5.734 -37.291 1.00 97.69 169 ALA A CA 1
ATOM 1319 C C . ALA A 1 169 ? 28.769 5.989 -38.623 1.00 97.69 169 ALA A C 1
ATOM 1321 O O . ALA A 1 169 ? 29.390 5.075 -39.162 1.00 97.69 169 ALA A O 1
ATOM 1322 N N . GLY A 1 170 ? 28.729 7.229 -39.127 1.00 97.25 170 GLY A N 1
ATOM 1323 C CA . GLY A 1 170 ? 29.483 7.618 -40.318 1.00 97.25 170 GLY A CA 1
ATOM 1324 C C . GLY A 1 170 ? 30.985 7.433 -40.129 1.00 97.25 170 GLY A C 1
ATOM 1325 O O . GLY A 1 170 ? 31.622 6.709 -40.890 1.00 97.25 170 GLY A O 1
ATOM 1326 N N . VAL A 1 171 ? 31.527 7.987 -39.040 1.00 97.81 171 VAL A N 1
ATOM 1327 C CA . VAL A 1 171 ? 32.950 7.835 -38.693 1.00 97.81 171 VAL A CA 1
ATOM 1328 C C . VAL A 1 171 ? 33.328 6.364 -38.497 1.00 97.81 171 VAL A C 1
ATOM 1330 O O . VAL A 1 171 ? 34.370 5.926 -38.987 1.00 97.81 171 VAL A O 1
ATOM 1333 N N . ALA A 1 172 ? 32.494 5.589 -37.798 1.00 97.81 172 ALA A N 1
ATOM 1334 C CA . ALA A 1 172 ? 32.727 4.166 -37.580 1.00 97.81 172 ALA A CA 1
ATOM 1335 C C . ALA A 1 172 ? 32.749 3.388 -38.899 1.00 97.81 172 ALA A C 1
ATOM 1337 O O . ALA A 1 172 ? 33.664 2.600 -39.107 1.00 97.81 172 ALA A O 1
ATOM 1338 N N . LYS A 1 173 ? 31.801 3.642 -39.810 1.00 98.06 173 LYS A N 1
ATOM 1339 C CA . LYS A 1 173 ? 31.745 2.982 -41.120 1.00 98.06 173 LYS A CA 1
ATOM 1340 C C . LYS A 1 173 ? 33.013 3.235 -41.932 1.00 98.06 173 LYS A C 1
ATOM 1342 O O . LYS A 1 173 ? 33.613 2.279 -42.421 1.00 98.06 173 LYS A O 1
ATOM 1347 N N . ASP A 1 174 ? 33.422 4.496 -42.048 1.00 97.81 174 ASP A N 1
ATOM 1348 C CA . ASP A 1 174 ? 34.606 4.877 -42.823 1.00 97.81 174 ASP A CA 1
ATOM 1349 C C . ASP A 1 174 ? 35.878 4.258 -42.227 1.00 97.81 174 ASP A C 1
ATOM 1351 O O . ASP A 1 174 ? 36.683 3.667 -42.947 1.00 97.81 174 ASP A O 1
ATOM 1355 N N . THR A 1 175 ? 36.015 4.313 -40.898 1.00 97.50 175 THR A N 1
ATOM 1356 C CA . THR A 1 175 ? 37.162 3.737 -40.179 1.00 97.50 175 THR A CA 1
ATOM 1357 C C . THR A 1 175 ? 37.220 2.216 -40.339 1.00 97.50 175 THR A C 1
ATOM 1359 O O . THR A 1 175 ? 38.281 1.680 -40.656 1.00 97.50 175 THR A O 1
ATOM 1362 N N . THR A 1 176 ? 36.091 1.521 -40.163 1.00 98.00 176 THR A N 1
ATOM 1363 C CA . THR A 1 176 ? 35.988 0.064 -40.326 1.00 98.00 176 THR A CA 1
ATOM 1364 C C . THR A 1 176 ? 36.396 -0.361 -41.739 1.00 98.00 176 THR A C 1
ATOM 1366 O O . THR A 1 176 ? 37.193 -1.284 -41.894 1.00 98.00 176 THR A O 1
ATOM 1369 N N . ILE A 1 177 ? 35.893 0.316 -42.781 1.00 97.50 177 ILE A N 1
ATOM 1370 C CA . ILE A 1 177 ? 36.240 -0.004 -44.177 1.00 97.50 177 ILE A CA 1
ATOM 1371 C C . ILE A 1 177 ? 37.732 0.227 -44.426 1.00 97.50 177 ILE A C 1
ATOM 1373 O O . ILE A 1 177 ? 38.391 -0.644 -44.987 1.00 97.50 177 ILE A O 1
ATOM 1377 N N . GLN A 1 178 ? 38.274 1.361 -43.972 1.00 97.31 178 GLN A N 1
ATOM 1378 C CA . GLN A 1 178 ? 39.688 1.683 -44.154 1.00 97.31 178 GLN A CA 1
ATOM 1379 C C . GLN A 1 178 ? 40.607 0.651 -43.485 1.00 97.31 178 GLN A C 1
ATOM 1381 O O . GLN A 1 178 ? 41.634 0.288 -44.054 1.00 97.31 178 GLN A O 1
ATOM 1386 N N . GLN A 1 179 ? 40.255 0.177 -42.286 1.00 96.19 179 GLN A N 1
ATOM 1387 C CA . GLN A 1 179 ? 41.025 -0.848 -41.578 1.00 96.19 179 GLN A CA 1
ATOM 1388 C C . GLN A 1 179 ? 40.969 -2.200 -42.291 1.00 96.19 179 GLN A C 1
ATOM 1390 O O . GLN A 1 179 ? 42.003 -2.843 -42.442 1.00 96.19 179 GLN A O 1
ATOM 1395 N N . LEU A 1 180 ? 39.792 -2.604 -42.773 1.00 96.31 180 LEU A N 1
ATOM 1396 C CA . LEU A 1 180 ? 39.629 -3.857 -43.508 1.00 96.31 180 LEU A CA 1
ATOM 1397 C C . LEU A 1 180 ? 40.348 -3.854 -44.861 1.00 96.31 180 LEU A C 1
ATOM 1399 O O . LEU A 1 180 ? 40.892 -4.875 -45.255 1.00 96.31 180 LEU A O 1
ATOM 1403 N N . GLU A 1 181 ? 40.366 -2.725 -45.572 1.00 94.44 181 GLU A N 1
ATOM 1404 C CA . GLU A 1 181 ? 41.088 -2.589 -46.847 1.00 94.44 181 GLU A CA 1
ATOM 1405 C C . GLU A 1 181 ? 42.618 -2.555 -46.666 1.00 94.44 181 GLU A C 1
ATOM 1407 O O . GLU A 1 181 ? 43.356 -2.766 -47.630 1.00 94.44 181 GLU A O 1
ATOM 1412 N N . ALA A 1 182 ? 43.095 -2.286 -45.446 1.00 92.38 182 ALA A N 1
ATOM 1413 C CA . ALA A 1 182 ? 44.513 -2.261 -45.095 1.00 92.38 182 ALA A CA 1
ATOM 1414 C C . ALA A 1 182 ? 45.040 -3.582 -44.495 1.00 92.38 182 ALA A C 1
ATOM 1416 O O . ALA A 1 182 ? 46.255 -3.699 -44.313 1.00 92.38 182 ALA A O 1
ATOM 1417 N N . ALA A 1 183 ? 44.151 -4.524 -44.162 1.00 86.56 183 ALA A N 1
ATOM 1418 C CA . ALA A 1 183 ? 44.463 -5.834 -43.583 1.00 86.56 183 ALA A CA 1
ATOM 1419 C C . ALA A 1 183 ? 44.735 -6.893 -44.662 1.00 86.56 183 ALA A C 1
ATOM 1421 O O . ALA A 1 183 ? 45.667 -7.702 -44.452 1.00 86.56 183 ALA A O 1
#

pLDDT: mean 91.22, std 11.93, range [30.31, 98.56]

Organism: Enterobacter cloacae (NCBI:txid550)

Secondary structure (DSSP, 8-state):
-----SS----HHHHHHHHH-HHHHHHHHHHHHHHHHH----TTSHHHHHHHHHHHHHHHHHHHHHHHHHHHHHHHHHHHHHHHHHHHHHHHHHHHHHHHHHHHHHHHHHHHHHHHHHHHHHHHHHHHHTT--B-TTSPBPPHHHHHHHHHHHHH---SGGGGGGHHHHHHHHHHHHHHHHH-